Protein AF-A0AAD9IMX8-F1 (afdb_monomer)

Mean predicted aligned error: 4.83 Å

Radius of gyration: 12.56 Å; Cα contacts (8 Å, |Δi|>4): 111; chains: 1; bounding box: 28×30×24 Å

Secondary structure (DSSP, 8-state):
---EEEEEEEESS---TTTTTTTS--EEEEEEEEEPPSS------SS----SEEEEEE---SSS-PPP--S-----

Solvent-accessible surface area (backbone atoms only — not comparable to full-atom values): 5203 Å² total; per-residue (Å²): 133,76,59,46,34,31,37,36,29,23,17,79,63,86,64,44,96,89,57,43,66,86,77,44,80,65,34,68,22,38,78,47,79,57,75,57,70,102,63,93,76,91,81,74,54,81,47,96,56,78,52,80,40,79,49,78,43,72,69,71,94,78,83,66,92,78,81,87,84,78,96,79,87,86,88,132

pLDDT: mean 86.92, std 10.64, range [52.56, 96.0]

Organism: Ridgeia piscesae (NCBI:txid27915)

Foldseek 3Di:
DFAAFKWKWAAADDDDPVQGPVNGDIDTQDTGHDGDDPDDDDDGGPDDGDHDDMDMGRDDPPPDPDDDDDPDDDDD

Sequence (76 aa):
GRLRDFTIGVTNTLPTAATGPDKLPREVCLHFTGVFPASTEMLTCTAIARGRYLFIQIEGDGLAKDMLTICEVEVF

Structure (mmCIF, N/CA/C/O backbone):
data_AF-A0AAD9IMX8-F1
#
_entry.id   AF-A0AAD9IMX8-F1
#
loop_
_atom_site.group_PDB
_atom_site.id
_atom_site.type_symbol
_atom_site.label_atom_id
_atom_site.label_alt_id
_atom_site.label_comp_id
_atom_site.label_asym_id
_atom_site.label_entity_id
_atom_site.label_seq_id
_atom_site.pdbx_PDB_ins_code
_atom_site.Cartn_x
_atom_site.Cartn_y
_atom_site.Cartn_z
_atom_site.occupancy
_atom_site.B_iso_or_equiv
_atom_site.auth_seq_id
_atom_site.auth_comp_id
_atom_site.auth_asym_id
_atom_site.auth_atom_id
_atom_site.pdbx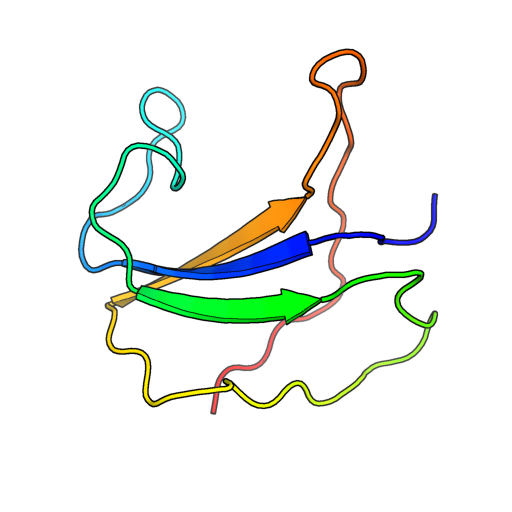_PDB_model_num
ATOM 1 N N . GLY A 1 1 ? -10.606 4.457 13.356 1.00 63.09 1 GLY A N 1
ATOM 2 C CA . GLY A 1 1 ? -11.343 4.029 12.151 1.00 63.09 1 GLY A CA 1
ATOM 3 C C . GLY A 1 1 ? -10.850 2.661 11.733 1.00 63.09 1 GLY A C 1
ATOM 4 O O . GLY A 1 1 ? -9.785 2.268 12.188 1.00 63.09 1 GLY A O 1
ATOM 5 N N . ARG A 1 2 ? -11.613 1.920 10.923 1.00 76.00 2 ARG A N 1
ATOM 6 C CA . ARG A 1 2 ? -11.081 0.726 10.240 1.00 76.00 2 ARG A CA 1
ATOM 7 C C . ARG A 1 2 ? -10.317 1.170 8.995 1.00 76.00 2 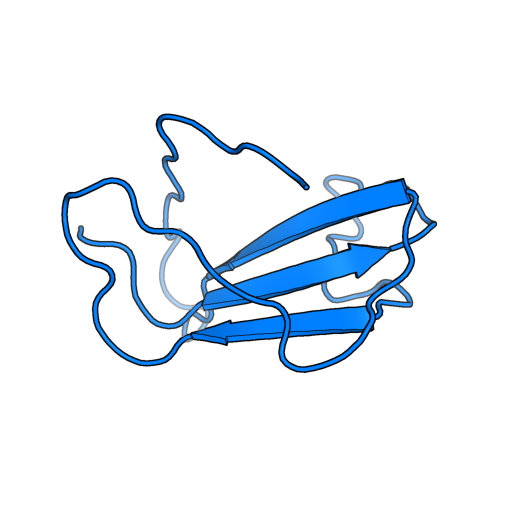ARG A C 1
ATOM 9 O O . ARG A 1 2 ? -10.738 2.153 8.390 1.00 76.00 2 ARG A O 1
ATOM 16 N N . LEU A 1 3 ? -9.251 0.457 8.635 1.00 85.44 3 LEU A N 1
ATOM 17 C CA . LEU A 1 3 ? -8.534 0.686 7.381 1.00 85.44 3 LEU A CA 1
ATOM 18 C C . LEU A 1 3 ? -9.476 0.414 6.201 1.00 85.44 3 LEU A C 1
ATOM 20 O O . LEU A 1 3 ? -10.224 -0.568 6.208 1.00 85.44 3 LEU A O 1
ATOM 24 N N . ARG A 1 4 ? -9.475 1.316 5.225 1.00 88.31 4 ARG A N 1
ATOM 25 C CA . ARG A 1 4 ? -10.283 1.238 4.008 1.00 88.31 4 ARG A CA 1
ATOM 26 C C . ARG A 1 4 ? -9.450 1.706 2.833 1.00 88.31 4 ARG A C 1
ATOM 28 O O . ARG A 1 4 ? -8.501 2.447 3.068 1.00 88.31 4 ARG A O 1
ATOM 35 N N . ASP A 1 5 ? -9.829 1.258 1.640 1.00 90.38 5 ASP A N 1
ATOM 36 C CA . ASP A 1 5 ? -9.420 1.836 0.354 1.00 90.38 5 ASP A CA 1
ATOM 37 C C . ASP A 1 5 ? -7.938 2.246 0.328 1.00 90.38 5 ASP A C 1
ATOM 39 O O . ASP A 1 5 ? -7.577 3.405 0.535 1.00 90.38 5 ASP A O 1
ATOM 43 N N . PHE A 1 6 ? -7.051 1.266 0.161 1.00 91.31 6 PHE A N 1
ATOM 44 C CA . PHE A 1 6 ? -5.612 1.492 0.259 1.00 91.31 6 PHE A CA 1
ATOM 45 C C . PHE A 1 6 ? -4.837 0.761 -0.829 1.00 91.31 6 PHE A C 1
ATOM 47 O O . PHE A 1 6 ? -5.243 -0.283 -1.341 1.00 91.31 6 PHE A O 1
ATOM 54 N N . THR A 1 7 ? -3.661 1.296 -1.130 1.00 92.94 7 THR A N 1
ATOM 55 C CA . THR A 1 7 ? -2.723 0.731 -2.094 1.00 92.94 7 THR A CA 1
ATOM 56 C C . THR A 1 7 ? -1.458 0.255 -1.391 1.00 92.94 7 THR A C 1
ATOM 58 O O . THR A 1 7 ? -0.848 0.993 -0.614 1.00 92.94 7 THR A O 1
ATOM 61 N N . ILE A 1 8 ? -1.035 -0.967 -1.713 1.00 94.44 8 ILE A N 1
ATOM 62 C CA . ILE A 1 8 ? 0.294 -1.497 -1.407 1.00 94.44 8 ILE A CA 1
ATOM 63 C C . ILE A 1 8 ? 1.137 -1.404 -2.672 1.00 94.44 8 ILE A C 1
ATOM 65 O O . ILE A 1 8 ? 0.758 -1.906 -3.735 1.00 94.44 8 ILE A O 1
ATOM 69 N N . GLY A 1 9 ? 2.317 -0.811 -2.558 1.00 95.06 9 GLY A N 1
ATOM 70 C CA . GLY A 1 9 ? 3.285 -0.817 -3.642 1.00 95.06 9 GLY A CA 1
ATOM 71 C C . GLY A 1 9 ? 4.714 -0.869 -3.145 1.00 95.06 9 GLY A C 1
ATOM 72 O O . GLY A 1 9 ? 4.993 -0.814 -1.945 1.00 95.06 9 GLY A O 1
ATOM 73 N N . VAL A 1 10 ? 5.622 -0.989 -4.105 1.00 95.69 10 VAL A N 1
ATOM 74 C CA . VAL A 1 10 ? 7.055 -1.067 -3.857 1.00 95.69 10 VAL A CA 1
ATOM 75 C C . VAL A 1 10 ? 7.810 -0.067 -4.719 1.00 95.69 10 VAL A C 1
ATOM 77 O O . VAL A 1 10 ? 7.382 0.301 -5.813 1.00 95.69 10 VAL A O 1
ATOM 80 N N . THR A 1 11 ? 8.951 0.393 -4.220 1.00 95.12 11 THR A N 1
ATOM 81 C CA . THR A 1 11 ? 9.844 1.305 -4.938 1.00 95.12 11 THR A CA 1
ATOM 82 C C . THR A 1 11 ? 11.304 0.984 -4.633 1.00 95.12 11 THR A C 1
ATOM 84 O O . THR A 1 11 ? 11.634 0.384 -3.608 1.00 95.12 11 THR A O 1
ATOM 87 N N . ASN A 1 12 ? 12.204 1.380 -5.531 1.00 96.00 12 ASN A N 1
ATOM 88 C CA . ASN A 1 12 ? 13.652 1.311 -5.315 1.00 96.00 12 ASN A CA 1
ATOM 89 C C . ASN A 1 12 ? 14.231 2.617 -4.753 1.00 96.00 12 ASN A C 1
ATOM 91 O O . ASN A 1 12 ? 15.419 2.677 -4.439 1.00 96.00 12 ASN A O 1
ATOM 95 N N . THR A 1 13 ? 13.401 3.649 -4.590 1.00 93.75 13 THR A N 1
ATOM 96 C CA . THR A 1 13 ? 13.801 4.946 -4.044 1.00 93.75 13 THR A CA 1
ATOM 97 C C . THR A 1 13 ? 13.249 5.100 -2.633 1.00 93.75 13 THR A C 1
ATOM 99 O O . THR A 1 13 ? 12.057 4.925 -2.421 1.00 93.75 13 THR A O 1
ATOM 102 N N . LEU A 1 14 ? 14.105 5.437 -1.665 1.00 90.38 14 LEU A N 1
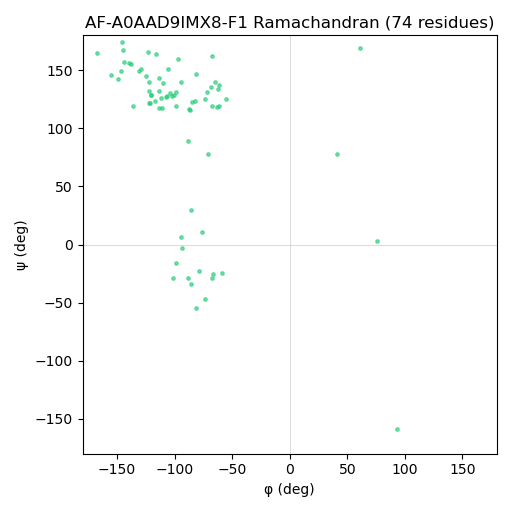ATOM 103 C CA . LEU A 1 14 ? 13.684 5.660 -0.281 1.00 90.38 14 LEU A CA 1
ATOM 104 C C . LEU A 1 14 ? 12.681 6.830 -0.216 1.00 90.38 14 LEU A C 1
ATOM 106 O O . LEU A 1 14 ? 13.060 7.956 -0.556 1.00 90.38 14 LEU A O 1
ATOM 110 N N . PRO A 1 15 ? 11.435 6.609 0.242 1.00 87.69 15 PRO A N 1
ATOM 111 C CA . PRO A 1 15 ? 10.499 7.700 0.461 1.00 87.69 15 PRO A CA 1
ATOM 112 C C . PRO A 1 15 ? 10.996 8.622 1.576 1.00 87.69 15 PRO A C 1
ATOM 114 O O . PRO A 1 15 ? 11.500 8.169 2.603 1.00 87.69 15 PRO A O 1
ATOM 117 N N . THR A 1 16 ? 10.825 9.927 1.388 1.00 87.81 16 THR A N 1
ATOM 118 C CA . THR A 1 16 ? 11.106 10.937 2.418 1.00 87.81 16 THR A CA 1
ATOM 119 C C . THR A 1 16 ? 9.818 11.648 2.813 1.00 87.81 16 THR A C 1
ATOM 121 O O . THR A 1 16 ? 8.836 11.622 2.068 1.00 87.81 16 THR A O 1
ATOM 124 N N . ALA A 1 17 ? 9.837 12.352 3.948 1.00 80.44 17 ALA A N 1
ATOM 125 C CA . ALA A 1 17 ? 8.707 13.173 4.383 1.00 80.44 17 ALA A CA 1
ATOM 126 C C . ALA A 1 17 ? 8.315 14.266 3.364 1.00 80.44 17 ALA A C 1
ATOM 128 O O . ALA A 1 17 ? 7.170 14.703 3.354 1.00 80.44 17 ALA A O 1
ATOM 129 N N . ALA A 1 18 ? 9.244 14.705 2.505 1.00 80.69 18 ALA A N 1
ATOM 130 C CA . ALA A 1 18 ? 8.990 15.735 1.496 1.00 80.69 18 ALA A CA 1
ATOM 131 C C . ALA A 1 18 ? 8.406 15.173 0.187 1.00 80.69 18 ALA A C 1
ATOM 133 O O . ALA A 1 18 ? 7.612 15.843 -0.480 1.00 80.69 18 ALA A O 1
ATOM 134 N N . THR A 1 19 ? 8.806 13.958 -0.196 1.00 80.56 19 THR A N 1
ATOM 135 C CA . THR A 1 19 ? 8.483 13.401 -1.517 1.00 80.56 19 THR A CA 1
ATOM 136 C C . THR A 1 19 ? 7.330 12.403 -1.470 1.00 80.56 19 THR A C 1
ATOM 138 O O . THR A 1 19 ? 6.588 12.334 -2.440 1.00 80.56 19 THR A O 1
ATOM 141 N N . GLY A 1 20 ? 7.124 11.689 -0.356 1.00 81.50 20 GLY A N 1
ATOM 142 C CA . GLY A 1 20 ? 6.117 10.623 -0.273 1.00 81.50 20 GLY A CA 1
ATOM 143 C C . GLY A 1 20 ? 6.375 9.472 -1.267 1.00 81.50 20 GLY A C 1
ATOM 144 O O . GLY A 1 20 ? 7.259 9.566 -2.119 1.00 81.50 20 GLY A O 1
ATOM 145 N N . PRO A 1 21 ? 5.665 8.339 -1.150 1.00 80.19 21 PRO A N 1
ATOM 146 C CA . PRO A 1 21 ? 5.776 7.232 -2.104 1.00 80.19 21 PRO A CA 1
ATOM 147 C C . PRO A 1 21 ? 4.986 7.463 -3.406 1.00 80.19 21 PRO A C 1
ATOM 149 O O . PRO A 1 21 ? 5.308 6.874 -4.434 1.00 80.19 21 PRO A O 1
ATOM 152 N N . ASP A 1 22 ? 3.968 8.321 -3.381 1.00 79.69 22 ASP A N 1
ATOM 153 C CA . ASP A 1 22 ? 3.079 8.646 -4.501 1.00 79.69 22 ASP A CA 1
ATOM 154 C C . ASP A 1 22 ? 3.789 9.399 -5.635 1.00 79.69 22 ASP A C 1
ATOM 156 O O . ASP A 1 22 ? 3.424 9.248 -6.801 1.00 79.69 22 ASP A O 1
ATOM 160 N N . LYS A 1 23 ? 4.838 10.164 -5.310 1.00 84.12 23 LYS A N 1
ATOM 161 C CA . LYS A 1 23 ? 5.630 10.937 -6.283 1.00 84.12 23 LYS A CA 1
ATOM 162 C C . LYS A 1 23 ? 6.871 10.201 -6.788 1.00 84.12 23 LYS A C 1
ATOM 164 O O . LYS A 1 23 ? 7.692 10.798 -7.485 1.00 84.12 23 LYS A O 1
ATOM 169 N N . LEU A 1 24 ? 7.047 8.935 -6.417 1.00 86.50 24 LEU A N 1
ATOM 170 C CA . LEU A 1 24 ? 8.197 8.125 -6.808 1.00 86.50 24 LEU A CA 1
ATOM 171 C C . LEU A 1 24 ? 7.812 7.102 -7.884 1.00 86.50 24 LEU A C 1
ATOM 173 O O . LEU A 1 24 ? 6.677 6.620 -7.898 1.00 86.50 24 LEU A O 1
ATOM 177 N N . PRO A 1 25 ? 8.758 6.705 -8.758 1.00 88.69 25 PRO A N 1
ATOM 178 C CA . PRO A 1 25 ? 8.588 5.515 -9.580 1.00 88.69 25 PRO A CA 1
ATOM 179 C C . PRO A 1 25 ? 8.294 4.312 -8.680 1.00 88.69 25 PRO A C 1
ATOM 181 O O . PRO A 1 25 ? 9.043 4.028 -7.738 1.00 88.69 25 PRO A O 1
ATOM 184 N N . ARG A 1 26 ? 7.186 3.627 -8.951 1.00 92.44 26 ARG A N 1
ATOM 185 C CA . ARG A 1 26 ? 6.664 2.563 -8.096 1.00 92.44 26 ARG A CA 1
ATOM 186 C C . ARG A 1 26 ? 5.979 1.483 -8.916 1.00 92.44 26 ARG A C 1
ATOM 188 O O . ARG A 1 26 ? 5.375 1.775 -9.946 1.00 92.44 26 ARG A O 1
ATOM 195 N N . GLU A 1 27 ? 6.041 0.259 -8.415 1.00 95.06 27 GLU A N 1
ATOM 196 C CA . GLU A 1 27 ? 5.234 -0.859 -8.894 1.00 95.06 27 GLU A CA 1
ATOM 197 C C . GLU A 1 27 ? 4.107 -1.107 -7.888 1.00 95.06 27 GLU A C 1
ATOM 199 O O . GLU A 1 27 ? 4.338 -1.171 -6.677 1.00 95.06 27 GLU A O 1
ATOM 204 N N . VAL A 1 28 ? 2.872 -1.205 -8.378 1.00 94.00 28 VAL A N 1
ATOM 205 C CA . VAL A 1 28 ? 1.711 -1.499 -7.533 1.00 94.00 28 VAL A CA 1
ATOM 206 C C . VAL A 1 28 ? 1.646 -3.006 -7.311 1.00 94.00 28 VAL A C 1
ATOM 208 O O . VAL A 1 28 ? 1.587 -3.772 -8.268 1.00 94.00 28 VAL A O 1
ATOM 211 N N . CYS A 1 29 ? 1.645 -3.424 -6.046 1.00 96.00 29 CYS A N 1
ATOM 212 C CA . CYS A 1 29 ? 1.423 -4.816 -5.660 1.00 96.00 29 CYS A CA 1
ATOM 213 C C . CYS A 1 29 ? -0.083 -5.109 -5.643 1.00 96.00 29 CYS A C 1
ATOM 215 O O . CYS A 1 29 ? -0.561 -6.014 -6.331 1.00 96.00 29 CYS A O 1
ATOM 217 N N . LEU A 1 30 ? -0.847 -4.317 -4.889 1.00 95.69 30 LEU A N 1
ATOM 218 C CA . LEU A 1 30 ? -2.282 -4.503 -4.709 1.00 95.69 30 LEU A CA 1
ATOM 219 C C . LEU A 1 30 ? -2.972 -3.158 -4.496 1.00 95.69 30 LEU A C 1
ATOM 221 O O . LEU A 1 30 ? -2.466 -2.300 -3.775 1.00 95.69 30 LEU A O 1
ATOM 225 N N . HIS A 1 31 ? -4.165 -3.030 -5.064 1.00 94.69 31 HIS A N 1
ATOM 226 C CA . HIS A 1 31 ? -5.137 -2.016 -4.690 1.00 94.69 31 HIS A CA 1
ATOM 227 C C . HIS A 1 31 ? -6.316 -2.716 -4.001 1.00 94.69 31 HIS A C 1
ATOM 229 O O . HIS A 1 31 ? -6.954 -3.589 -4.594 1.00 94.69 31 HIS A O 1
ATOM 235 N N . PHE A 1 32 ? -6.558 -2.390 -2.733 1.00 93.69 32 PHE A N 1
ATOM 236 C CA . PHE A 1 32 ? -7.634 -2.959 -1.929 1.00 93.69 32 PHE A CA 1
ATOM 237 C C . PHE A 1 32 ? -8.778 -1.954 -1.832 1.00 93.69 32 PHE A C 1
ATOM 239 O O . PHE A 1 32 ? -8.562 -0.820 -1.415 1.00 93.69 32 PHE A O 1
ATOM 246 N N . THR A 1 33 ? -9.995 -2.392 -2.153 1.00 92.31 33 THR A N 1
ATOM 247 C CA . THR A 1 33 ? -11.212 -1.575 -2.041 1.00 92.31 33 THR A CA 1
ATOM 248 C C . THR A 1 33 ? -12.138 -2.134 -0.968 1.00 92.31 33 THR A C 1
ATOM 250 O O . THR A 1 33 ? -12.259 -3.346 -0.787 1.00 92.31 33 THR A O 1
ATOM 253 N N . GLY A 1 34 ? -12.811 -1.245 -0.244 1.00 90.19 34 GLY A N 1
ATOM 254 C CA . GLY A 1 34 ? -13.701 -1.587 0.854 1.00 90.19 34 GLY A CA 1
ATOM 255 C C . GLY A 1 34 ? -13.014 -1.572 2.217 1.00 90.19 34 GLY A C 1
ATOM 256 O O . GLY A 1 34 ? -12.009 -0.900 2.433 1.00 90.19 34 GLY A O 1
ATOM 257 N N . VAL A 1 35 ? -13.604 -2.281 3.182 1.00 89.94 35 VAL A N 1
ATOM 258 C CA . VAL A 1 35 ? -13.176 -2.249 4.588 1.00 89.94 35 VAL A CA 1
ATOM 259 C C . VAL A 1 35 ? -12.293 -3.445 4.898 1.00 89.94 35 VAL A C 1
ATOM 261 O O . VAL A 1 35 ? -12.756 -4.581 4.830 1.00 89.94 35 VAL A O 1
ATOM 264 N N . PHE A 1 36 ? -11.051 -3.186 5.299 1.00 90.88 36 PHE A N 1
ATOM 265 C CA . PHE A 1 36 ? -10.148 -4.236 5.747 1.00 90.88 36 PHE A CA 1
ATOM 266 C C . PHE A 1 36 ? -10.641 -4.815 7.086 1.00 90.88 36 PHE A C 1
ATOM 268 O O . PHE A 1 36 ? -11.083 -4.052 7.964 1.00 90.88 36 PHE A O 1
ATOM 275 N N . PRO A 1 37 ? -10.640 -6.147 7.258 1.00 89.81 37 PRO A N 1
ATOM 276 C CA . PRO A 1 37 ? -11.123 -6.768 8.482 1.00 89.81 37 PRO A CA 1
ATOM 277 C C . PRO A 1 37 ? -10.213 -6.438 9.675 1.00 89.81 37 PRO A C 1
ATOM 279 O O . PRO A 1 37 ? -9.081 -5.989 9.532 1.00 89.81 37 PRO A O 1
ATOM 282 N N . ALA A 1 38 ? -10.733 -6.638 10.889 1.00 87.31 38 ALA A N 1
ATOM 283 C CA . ALA A 1 38 ? -9.984 -6.424 12.133 1.00 87.31 38 ALA A CA 1
ATOM 284 C C . ALA A 1 38 ? -9.155 -7.665 12.536 1.00 87.31 38 ALA A C 1
ATOM 286 O O . ALA A 1 38 ? -8.970 -7.927 13.722 1.00 87.31 38 ALA A O 1
ATOM 287 N N . SER A 1 39 ? -8.723 -8.444 11.545 1.00 88.69 39 SER A N 1
ATOM 288 C CA . SER A 1 39 ? -7.915 -9.661 11.646 1.00 88.69 39 SER A CA 1
ATOM 289 C C . SER A 1 39 ? -6.640 -9.505 10.818 1.00 88.69 39 SER A C 1
ATOM 291 O O . SER A 1 39 ? -6.530 -8.601 9.988 1.00 88.69 39 SER A O 1
ATOM 293 N N . THR A 1 40 ? -5.672 -10.391 11.046 1.00 90.88 40 THR A N 1
ATOM 294 C CA . THR A 1 40 ? -4.523 -10.543 10.150 1.00 90.88 40 THR A CA 1
ATOM 295 C C . THR A 1 40 ? -4.978 -11.254 8.882 1.00 90.88 40 THR A C 1
ATOM 297 O O . THR A 1 40 ? -5.528 -12.349 8.964 1.00 90.88 40 THR A O 1
ATOM 300 N N . GLU A 1 41 ? -4.722 -10.656 7.720 1.00 93.69 41 GLU A N 1
ATOM 301 C CA . GLU A 1 41 ? -5.026 -11.258 6.421 1.00 93.69 41 GLU A CA 1
ATOM 302 C C . GLU A 1 41 ? -3.776 -11.322 5.554 1.00 93.69 41 GLU A C 1
ATOM 304 O O . GLU A 1 41 ? -2.950 -10.407 5.552 1.00 93.69 41 GLU A O 1
ATOM 309 N N . MET A 1 42 ? -3.681 -12.389 4.764 1.00 94.06 42 MET A N 1
ATOM 310 C CA . MET A 1 42 ? -2.675 -12.505 3.720 1.00 94.06 42 MET A CA 1
ATOM 311 C C . MET A 1 42 ? -3.182 -11.821 2.450 1.00 94.06 42 MET A C 1
ATOM 313 O O . MET A 1 42 ? -4.225 -12.181 1.905 1.00 94.06 42 MET A O 1
ATOM 317 N N . LEU A 1 43 ? -2.418 -10.849 1.958 1.00 94.44 43 LEU A N 1
ATOM 318 C CA . LEU A 1 43 ? -2.704 -10.145 0.713 1.00 94.44 43 LEU A CA 1
ATOM 319 C C . LEU A 1 43 ? -1.721 -10.584 -0.366 1.00 94.44 43 LEU A C 1
ATOM 321 O O . LEU A 1 43 ? -0.509 -10.542 -0.173 1.00 94.44 43 LEU A O 1
ATOM 325 N N . THR A 1 44 ? -2.245 -11.004 -1.514 1.00 95.62 44 THR A N 1
ATOM 326 C CA . THR A 1 44 ? -1.428 -11.412 -2.661 1.00 95.62 44 THR A CA 1
ATOM 327 C C . THR A 1 44 ? -1.325 -10.265 -3.656 1.00 95.62 44 THR A C 1
ATOM 329 O O . THR A 1 44 ? -2.340 -9.677 -4.037 1.00 95.62 44 THR A O 1
ATOM 332 N N . CYS A 1 45 ? -0.105 -9.955 -4.102 1.00 95.69 45 CYS A N 1
ATOM 333 C CA . CYS A 1 45 ? 0.079 -8.996 -5.182 1.00 95.69 45 CYS A CA 1
ATOM 334 C C . CYS A 1 45 ? -0.607 -9.497 -6.459 1.00 95.69 45 CYS A C 1
ATOM 336 O O . CYS A 1 45 ? -0.488 -10.661 -6.837 1.00 95.69 45 CYS A O 1
ATOM 338 N N . THR A 1 46 ? -1.297 -8.595 -7.150 1.00 95.69 46 THR A N 1
ATOM 339 C CA . THR A 1 46 ? -1.977 -8.881 -8.425 1.00 95.69 46 THR A CA 1
ATOM 340 C C . THR A 1 46 ? -1.000 -9.205 -9.557 1.00 95.69 46 THR A C 1
ATOM 342 O O . THR A 1 46 ? -1.351 -9.916 -10.496 1.00 95.69 46 THR A O 1
ATOM 345 N N . ALA A 1 47 ? 0.236 -8.715 -9.452 1.00 92.00 47 ALA A N 1
ATOM 346 C CA . ALA A 1 47 ? 1.351 -9.021 -10.334 1.00 92.00 47 ALA A CA 1
ATOM 347 C C . ALA A 1 47 ? 2.659 -9.063 -9.530 1.00 92.00 47 ALA A C 1
ATOM 349 O O . ALA A 1 47 ? 2.714 -8.619 -8.382 1.00 92.00 47 ALA A O 1
ATOM 350 N N . ILE A 1 48 ? 3.729 -9.580 -10.140 1.00 92.12 48 ILE A N 1
ATOM 351 C CA . ILE A 1 48 ? 5.071 -9.519 -9.548 1.00 92.12 48 ILE A CA 1
ATOM 352 C C . ILE A 1 48 ? 5.468 -8.046 -9.421 1.00 92.12 48 ILE A C 1
ATOM 354 O O . ILE A 1 48 ? 5.595 -7.369 -10.438 1.00 92.12 48 ILE A O 1
ATOM 358 N N . ALA A 1 49 ? 5.695 -7.592 -8.189 1.00 94.12 49 ALA A N 1
ATOM 359 C CA . ALA A 1 49 ? 6.151 -6.243 -7.882 1.00 94.12 49 ALA A CA 1
ATOM 360 C C . ALA A 1 49 ? 7.586 -6.293 -7.338 1.00 94.12 49 ALA A C 1
ATOM 362 O O . ALA A 1 49 ? 7.868 -7.024 -6.387 1.00 94.12 49 ALA A O 1
ATOM 363 N N . ARG A 1 50 ? 8.512 -5.538 -7.939 1.00 95.19 50 ARG A N 1
ATOM 364 C CA . ARG A 1 50 ? 9.932 -5.526 -7.553 1.00 95.19 50 ARG A CA 1
ATOM 365 C C . ARG A 1 50 ? 10.342 -4.184 -6.962 1.00 95.19 50 ARG A C 1
ATOM 367 O O . ARG A 1 50 ? 10.367 -3.161 -7.641 1.00 95.19 50 ARG A O 1
ATOM 374 N N . GLY A 1 51 ? 10.756 -4.191 -5.699 1.00 94.69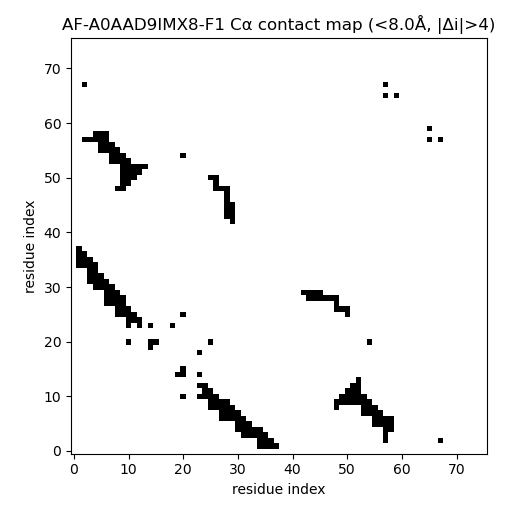 51 GLY A N 1
ATOM 375 C CA . GLY A 1 51 ? 11.288 -2.998 -5.056 1.00 94.69 51 GLY A CA 1
ATOM 376 C C . GLY A 1 51 ? 11.984 -3.290 -3.737 1.00 94.6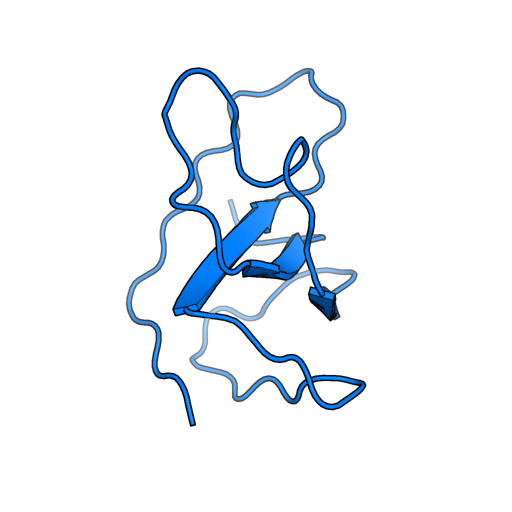9 51 GLY A C 1
ATOM 377 O O . GLY A 1 51 ? 11.840 -4.365 -3.162 1.00 94.69 51 GLY A O 1
ATOM 378 N N . ARG A 1 52 ? 12.758 -2.312 -3.269 1.00 95.50 52 ARG A N 1
ATOM 379 C CA . ARG A 1 52 ? 13.496 -2.372 -2.002 1.00 95.50 52 ARG A CA 1
ATOM 380 C C . ARG A 1 52 ? 12.675 -1.881 -0.810 1.00 95.50 52 ARG A C 1
ATOM 382 O O . ARG A 1 52 ? 12.923 -2.303 0.315 1.00 95.50 52 ARG A O 1
ATOM 389 N N . TYR A 1 53 ? 11.742 -0.967 -1.049 1.00 95.12 53 TYR A N 1
ATOM 390 C CA . TYR A 1 53 ? 10.920 -0.337 -0.022 1.00 95.12 53 TYR A CA 1
ATOM 391 C C . TYR A 1 53 ? 9.452 -0.621 -0.308 1.00 95.12 53 TYR A C 1
ATOM 393 O O . TYR A 1 53 ? 8.996 -0.362 -1.421 1.00 95.12 53 TYR A O 1
ATOM 401 N N . LEU A 1 54 ? 8.726 -1.118 0.693 1.00 94.62 54 LEU A N 1
ATOM 402 C CA . LEU A 1 54 ? 7.277 -1.291 0.654 1.00 94.62 54 LEU A CA 1
ATOM 403 C C . LEU A 1 54 ? 6.597 -0.068 1.273 1.00 94.62 54 LEU A C 1
ATOM 405 O O . LEU A 1 54 ? 7.057 0.460 2.286 1.00 94.62 54 LEU A O 1
ATOM 409 N N . PHE 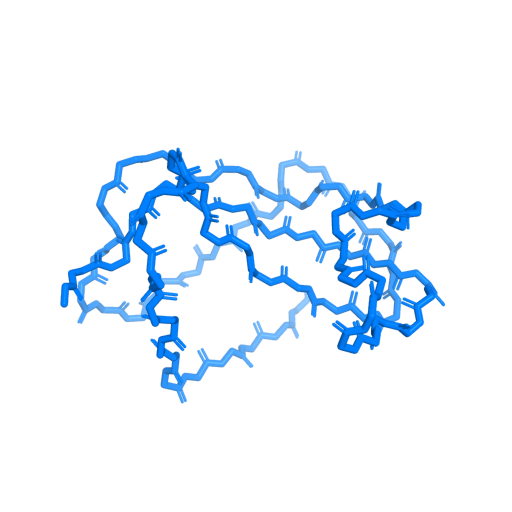A 1 55 ? 5.500 0.377 0.670 1.00 92.44 55 PHE A N 1
ATOM 410 C CA . PHE A 1 55 ? 4.646 1.419 1.225 1.00 92.44 55 PHE A CA 1
ATOM 411 C C . PHE A 1 55 ? 3.182 0.985 1.191 1.00 92.44 55 PHE A C 1
ATOM 413 O O . PHE A 1 55 ? 2.748 0.255 0.298 1.00 92.44 55 PHE A O 1
ATOM 420 N N . ILE A 1 56 ? 2.427 1.483 2.167 1.00 91.50 56 ILE A N 1
ATOM 421 C CA . ILE A 1 56 ? 0.978 1.329 2.270 1.00 91.50 56 ILE A CA 1
ATOM 422 C C . ILE A 1 56 ? 0.403 2.739 2.317 1.00 91.50 56 ILE A C 1
ATOM 424 O O . ILE A 1 56 ? 0.780 3.539 3.174 1.00 91.50 56 ILE A O 1
ATOM 428 N N . GLN A 1 57 ? -0.466 3.055 1.367 1.00 88.81 57 GLN A N 1
ATOM 429 C CA . GLN A 1 57 ? -1.049 4.380 1.209 1.00 88.81 57 GLN A CA 1
ATOM 430 C C . GLN A 1 57 ? -2.567 4.282 1.308 1.00 88.81 57 GLN A C 1
ATOM 432 O O . GLN A 1 57 ? -3.180 3.574 0.515 1.00 88.81 57 GLN A O 1
ATOM 437 N N . ILE A 1 58 ? -3.161 5.005 2.260 1.00 87.50 58 ILE A N 1
ATOM 438 C CA . ILE A 1 58 ? -4.613 5.209 2.318 1.00 87.50 58 ILE A CA 1
ATOM 439 C C . ILE A 1 58 ? -4.997 6.158 1.182 1.00 87.50 58 ILE A C 1
ATOM 441 O O . ILE A 1 58 ? -4.367 7.206 1.006 1.00 87.50 58 ILE A O 1
ATOM 445 N N . GLU A 1 59 ? -6.019 5.801 0.417 1.00 77.00 59 GLU A N 1
ATOM 446 C CA . GLU A 1 59 ? -6.582 6.658 -0.618 1.00 77.00 59 GLU A CA 1
ATOM 447 C C . GLU A 1 59 ? -7.673 7.534 0.001 1.00 77.00 59 GLU A C 1
ATOM 449 O O . GLU A 1 59 ? -8.836 7.156 0.095 1.00 77.00 59 GLU A O 1
ATOM 454 N N . GLY A 1 60 ? -7.264 8.701 0.502 1.00 67.56 60 GLY A N 1
ATOM 455 C CA . GLY A 1 60 ? -8.168 9.711 1.052 1.00 67.56 60 GLY A CA 1
ATOM 456 C C . GLY A 1 60 ? -8.522 10.803 0.038 1.00 67.56 60 GLY A C 1
ATOM 457 O O . GLY A 1 60 ? -7.779 11.068 -0.906 1.00 67.56 60 GLY A O 1
ATOM 458 N N . ASP A 1 61 ? -9.622 11.511 0.289 1.00 60.38 61 ASP A N 1
ATOM 459 C CA . ASP A 1 61 ? -10.098 12.684 -0.465 1.00 60.38 61 ASP A CA 1
ATOM 460 C C . ASP A 1 61 ? -9.316 13.983 -0.159 1.00 60.38 61 ASP A C 1
ATOM 462 O O . ASP A 1 61 ? -9.702 15.077 -0.572 1.00 60.38 61 ASP A O 1
ATOM 466 N N . GLY A 1 62 ? -8.192 13.878 0.558 1.00 54.06 62 GLY A N 1
ATOM 467 C CA . GLY A 1 62 ? -7.304 14.996 0.884 1.00 54.06 62 GLY A CA 1
ATOM 468 C C . GLY A 1 62 ? -7.819 15.931 1.985 1.00 54.06 62 GLY A C 1
ATOM 469 O O . GLY A 1 62 ? -7.144 16.915 2.291 1.00 54.06 62 GLY A O 1
ATOM 470 N N . LEU A 1 63 ? -8.975 15.641 2.596 1.00 52.56 63 LEU A N 1
ATOM 471 C CA . LEU A 1 63 ? -9.613 16.510 3.595 1.00 52.56 63 LEU A CA 1
ATOM 472 C C . LEU A 1 63 ? -9.341 16.092 5.050 1.00 52.56 63 LEU A C 1
ATOM 474 O O . LEU A 1 63 ? -9.500 16.915 5.955 1.00 52.56 63 LEU A O 1
ATOM 478 N N . ALA A 1 64 ? -8.866 14.868 5.296 1.00 54.25 64 ALA A N 1
ATOM 479 C CA . ALA A 1 64 ? -8.531 14.376 6.630 1.00 54.25 64 ALA A CA 1
ATOM 480 C C . ALA A 1 64 ? -7.065 13.931 6.741 1.00 54.25 64 ALA A C 1
ATOM 482 O O . ALA A 1 64 ? -6.507 13.288 5.853 1.00 54.25 64 ALA A O 1
ATOM 483 N N . LYS A 1 65 ? -6.435 14.248 7.881 1.00 62.50 65 LYS A N 1
ATOM 484 C CA . LYS A 1 65 ? -5.195 13.593 8.322 1.00 62.50 65 LYS A CA 1
ATOM 485 C C . LYS A 1 65 ? -5.538 12.166 8.749 1.00 62.50 65 LYS A C 1
ATOM 487 O O . LYS A 1 65 ? -5.665 11.898 9.943 1.00 62.50 65 LYS A O 1
ATOM 492 N N . ASP A 1 66 ? -5.731 11.277 7.786 1.00 67.50 66 ASP A N 1
ATOM 493 C CA . ASP A 1 66 ? -5.975 9.875 8.090 1.00 67.50 66 ASP A CA 1
ATOM 494 C C . ASP A 1 66 ? -4.717 9.258 8.701 1.00 67.50 66 ASP A C 1
ATOM 496 O O . ASP A 1 66 ? -3.628 9.264 8.123 1.00 67.50 66 ASP A O 1
ATOM 500 N N . MET A 1 67 ? -4.860 8.776 9.934 1.00 76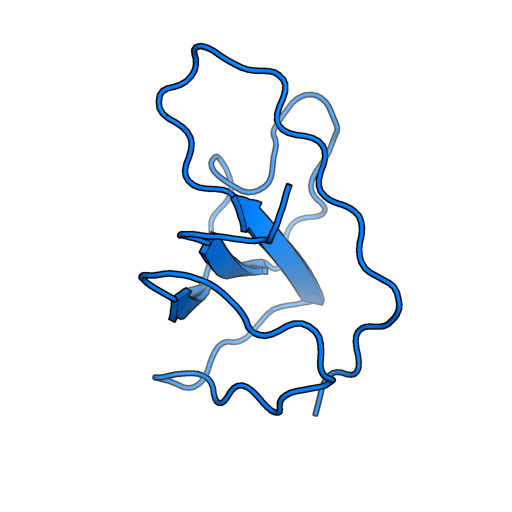.00 67 MET A N 1
ATOM 501 C CA . MET A 1 67 ? -3.795 8.094 10.653 1.00 76.00 67 MET A CA 1
ATOM 502 C C . MET A 1 67 ? -3.829 6.613 10.288 1.00 76.00 67 MET A C 1
ATOM 504 O O . MET A 1 67 ? -4.790 5.909 10.607 1.00 76.00 67 MET A O 1
ATOM 508 N N . LEU A 1 68 ? -2.762 6.141 9.649 1.00 81.12 68 LEU A N 1
ATOM 509 C CA . LEU A 1 68 ? -2.536 4.723 9.412 1.00 81.12 68 LEU A CA 1
ATOM 510 C C . LEU A 1 68 ? -1.806 4.120 10.616 1.00 81.12 68 LEU A C 1
ATOM 512 O O . LEU A 1 68 ? -0.661 4.475 10.892 1.00 81.12 68 LEU A O 1
ATOM 516 N N . THR A 1 69 ? -2.460 3.189 11.303 1.00 84.75 69 THR A N 1
ATOM 517 C CA . THR A 1 69 ? -1.848 2.383 12.365 1.00 84.75 69 THR A CA 1
ATOM 518 C C . THR A 1 69 ? -1.883 0.926 11.939 1.00 84.75 69 THR A C 1
ATOM 520 O O . THR A 1 69 ? -2.957 0.398 11.655 1.00 84.75 69 THR A O 1
ATOM 523 N N . ILE A 1 70 ? -0.718 0.283 11.901 1.00 87.81 70 ILE A N 1
ATOM 524 C CA . ILE A 1 70 ? -0.567 -1.125 11.533 1.00 87.81 70 ILE A CA 1
ATOM 525 C C . ILE A 1 70 ? 0.108 -1.847 12.694 1.00 87.81 70 ILE A C 1
ATOM 527 O O . ILE A 1 70 ? 1.100 -1.356 13.229 1.00 87.81 70 ILE A O 1
ATOM 531 N N . CYS A 1 71 ? -0.446 -2.991 13.091 1.00 88.81 71 CYS A N 1
ATOM 532 C CA . CYS A 1 71 ? 0.127 -3.813 14.153 1.00 88.81 71 CYS A CA 1
ATOM 533 C C . CYS A 1 71 ? 1.384 -4.545 13.676 1.00 88.81 71 CYS A C 1
ATOM 535 O O . CYS A 1 71 ? 2.396 -4.528 14.368 1.00 88.81 71 CYS A O 1
ATOM 537 N N . GLU A 1 72 ? 1.313 -5.164 12.498 1.00 91.62 72 GLU A N 1
ATOM 538 C CA . GLU A 1 72 ? 2.376 -6.003 11.954 1.00 91.62 72 GLU A CA 1
ATOM 539 C C . GLU A 1 72 ? 2.289 -6.059 10.424 1.00 91.62 72 GLU A C 1
ATOM 541 O O . GLU A 1 72 ? 1.195 -5.998 9.856 1.00 91.62 72 GLU A O 1
ATOM 546 N N . VAL A 1 73 ? 3.447 -6.141 9.764 1.00 92.75 73 VAL A N 1
ATOM 547 C CA . VAL A 1 73 ? 3.573 -6.354 8.317 1.00 92.75 73 VAL A CA 1
ATOM 548 C C . VAL A 1 73 ? 4.664 -7.389 8.086 1.00 92.75 73 VAL A C 1
ATOM 550 O O . VAL A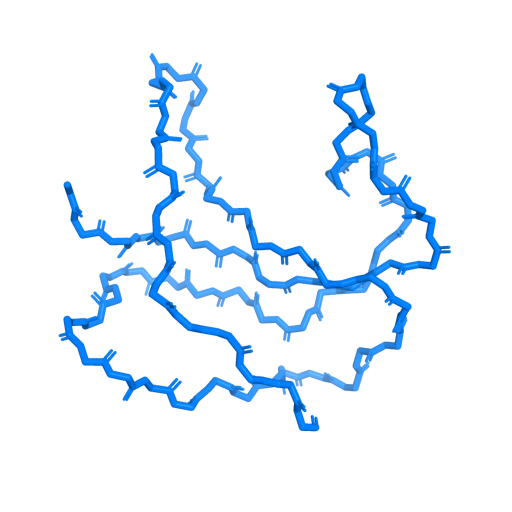 1 73 ? 5.825 -7.149 8.413 1.00 92.75 73 VAL A O 1
ATOM 553 N N . GLU A 1 74 ? 4.290 -8.504 7.469 1.00 94.31 74 GLU A N 1
ATOM 554 C CA . GLU A 1 74 ? 5.210 -9.535 6.993 1.00 94.31 74 GLU A CA 1
ATOM 555 C C . GLU A 1 74 ? 5.225 -9.523 5.457 1.00 94.3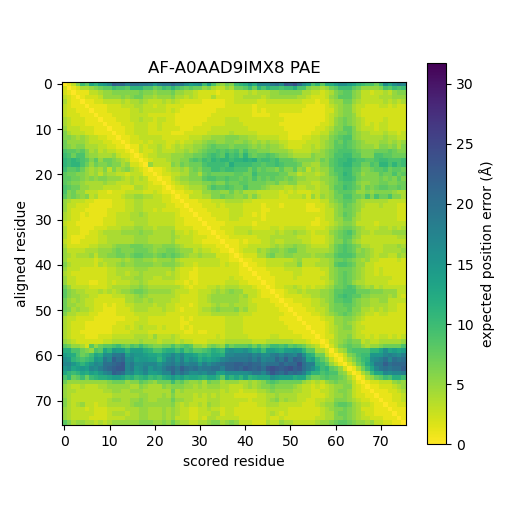1 74 GLU A C 1
ATOM 557 O O . GLU A 1 74 ? 4.184 -9.353 4.820 1.00 94.31 74 GLU A O 1
ATOM 562 N N . VAL A 1 75 ? 6.409 -9.665 4.854 1.00 92.69 75 VAL A N 1
ATOM 563 C CA . VAL A 1 75 ? 6.598 -9.646 3.393 1.00 92.69 75 VAL A CA 1
ATOM 564 C C . VAL A 1 75 ? 7.216 -10.973 2.963 1.00 92.69 75 VAL A C 1
ATOM 566 O O . VAL A 1 75 ? 8.241 -11.370 3.521 1.00 92.69 75 VAL A O 1
ATOM 569 N N . PHE A 1 76 ? 6.598 -11.626 1.974 1.00 90.31 76 PHE A N 1
ATOM 570 C CA . PHE A 1 76 ? 6.961 -12.950 1.457 1.00 90.31 76 PHE A CA 1
ATOM 571 C C . PHE A 1 76 ? 7.271 -12.907 -0.040 1.00 90.31 76 PHE A C 1
ATOM 573 O O . PHE A 1 76 ? 6.580 -12.150 -0.762 1.00 90.31 76 PHE A O 1
#

InterPro domains:
  IPR008979 Galactose-binding-like domain superfamily [SSF49785] (2-76)